Protein AF-A0A441TGT5-F1 (afdb_monomer_lite)

Secondary structure (DSSP, 8-state):
-EEEETTT--EEEEETTEEESSGGGPPPP-SHHHHHHHHHHHHHHHHTTSEEEEE---EEEETTEEEE------

Foldseek 3Di:
DWFQFQVPRQIWADADNDTDNDQFRHDDDPDPVSVVVQVVVQVVCVVVSGTHPDDDADWDQDPSTIDGDDDDDD

pLDDT: mean 93.65, std 10.25, range [48.09, 98.69]

Sequence (74 aa):
LTANRLADGEAVWYANGGWAETIDNADVAHDKVAEDRLEAIGATASANNQVVDVNLIDVTVANGVVEAVRLREK

Structure (mmCIF, N/CA/C/O backbone):
data_AF-A0A441TGT5-F1
#
_entry.id   AF-A0A441TGT5-F1
#
loop_
_atom_site.group_PDB
_atom_site.id
_atom_site.type_symbol
_atom_site.label_atom_id
_atom_site.label_alt_id
_atom_site.label_comp_id
_atom_site.label_asym_id
_atom_site.label_entity_id
_atom_site.label_seq_id
_atom_site.pdbx_PDB_ins_code
_atom_site.Cartn_x
_atom_site.Cartn_y
_atom_site.Cartn_z
_atom_site.occupancy
_atom_site.B_iso_or_equiv
_atom_site.auth_seq_id
_atom_site.auth_comp_id
_atom_site.auth_asym_id
_atom_site.auth_atom_id
_atom_site.pdbx_PDB_model_num
ATOM 1 N N . LEU A 1 1 ? 2.657 0.807 -1.554 1.00 97.88 1 LEU A N 1
ATOM 2 C CA . LEU A 1 1 ? 2.107 1.214 -0.237 1.00 97.88 1 LEU A CA 1
ATOM 3 C C . LEU A 1 1 ? 1.206 0.106 0.280 1.00 97.88 1 LEU A C 1
ATOM 5 O O . LEU A 1 1 ? 0.288 -0.280 -0.437 1.00 97.88 1 LEU A O 1
ATOM 9 N N . THR A 1 2 ? 1.480 -0.405 1.474 1.00 98.31 2 THR A N 1
ATOM 10 C CA . THR A 1 2 ? 0.681 -1.436 2.150 1.00 98.31 2 THR A CA 1
ATOM 11 C C . THR A 1 2 ? 0.266 -0.962 3.538 1.00 98.31 2 THR A C 1
ATOM 13 O O . THR A 1 2 ? 0.901 -0.057 4.081 1.00 98.31 2 THR A O 1
ATOM 16 N N . ALA A 1 3 ? -0.812 -1.519 4.079 1.00 98.44 3 ALA A N 1
ATOM 17 C CA . ALA A 1 3 ? -1.315 -1.224 5.415 1.00 98.44 3 ALA A CA 1
ATOM 18 C C . ALA A 1 3 ? -2.286 -2.324 5.876 1.00 98.44 3 ALA A C 1
ATOM 20 O O . ALA A 1 3 ? -2.706 -3.153 5.069 1.00 98.44 3 ALA A O 1
ATOM 21 N N . ASN A 1 4 ? -2.718 -2.282 7.133 1.00 98.56 4 ASN A N 1
ATOM 22 C CA . ASN A 1 4 ? -3.827 -3.089 7.638 1.00 98.56 4 ASN A CA 1
ATOM 23 C C . ASN A 1 4 ? -5.089 -2.227 7.735 1.00 98.56 4 ASN A C 1
ATOM 25 O O . ASN A 1 4 ? -5.082 -1.165 8.360 1.00 98.56 4 ASN A O 1
ATOM 29 N N . ARG A 1 5 ? -6.191 -2.661 7.123 1.00 98.31 5 ARG A N 1
ATOM 30 C CA . ARG A 1 5 ? -7.477 -1.957 7.171 1.00 98.31 5 ARG A CA 1
ATOM 31 C C . ARG A 1 5 ? -8.026 -1.994 8.592 1.00 98.31 5 ARG A C 1
ATOM 33 O O . ARG A 1 5 ? -8.118 -3.053 9.200 1.00 98.31 5 ARG A O 1
ATOM 40 N N . LEU A 1 6 ? -8.425 -0.844 9.131 1.00 97.81 6 LEU A N 1
ATOM 41 C CA . LEU A 1 6 ? -8.824 -0.770 10.541 1.00 97.81 6 LEU A CA 1
ATOM 42 C C . LEU A 1 6 ? -10.133 -1.530 10.829 1.00 97.81 6 LEU A C 1
ATOM 44 O O . LEU A 1 6 ? -10.340 -1.997 11.944 1.00 97.81 6 LEU A O 1
ATOM 48 N N . ALA A 1 7 ? -11.014 -1.654 9.833 1.00 97.38 7 ALA A N 1
ATOM 49 C CA . ALA A 1 7 ? -12.335 -2.259 9.997 1.00 97.38 7 ALA A CA 1
ATOM 50 C C . ALA A 1 7 ? -12.293 -3.772 10.280 1.00 97.38 7 ALA A C 1
ATOM 52 O O . ALA A 1 7 ? -13.115 -4.269 11.047 1.00 97.38 7 ALA A O 1
ATOM 53 N N . ASP A 1 8 ? -11.357 -4.490 9.660 1.00 97.44 8 ASP A N 1
ATOM 54 C CA . ASP A 1 8 ? -11.295 -5.959 9.660 1.00 97.44 8 ASP A CA 1
ATOM 55 C C . ASP A 1 8 ? -9.874 -6.520 9.854 1.00 97.44 8 ASP A C 1
ATOM 57 O O . ASP A 1 8 ? -9.703 -7.727 10.018 1.00 97.44 8 ASP A O 1
ATOM 61 N N . GLY A 1 9 ? -8.855 -5.659 9.903 1.00 97.56 9 GLY A N 1
ATOM 62 C CA . GLY A 1 9 ? -7.454 -6.035 10.078 1.00 97.56 9 GLY A CA 1
ATOM 63 C C . GLY A 1 9 ? -6.786 -6.585 8.817 1.00 97.56 9 GLY A C 1
ATOM 64 O O . GLY A 1 9 ? -5.624 -6.990 8.891 1.00 97.56 9 GLY A O 1
ATOM 65 N N . GLU A 1 10 ? -7.477 -6.609 7.675 1.00 97.88 10 GLU A N 1
ATOM 66 C CA . GLU A 1 10 ? -6.961 -7.192 6.440 1.00 97.88 10 GLU A CA 1
ATOM 67 C C . GLU A 1 10 ? -5.799 -6.378 5.862 1.00 97.88 10 GLU A C 1
ATOM 69 O O . GLU A 1 10 ? -5.818 -5.144 5.862 1.00 97.88 10 GLU A O 1
ATOM 74 N N . ALA A 1 11 ? -4.785 -7.072 5.343 1.00 97.88 11 ALA A N 1
ATOM 75 C CA . ALA A 1 11 ? -3.700 -6.430 4.619 1.00 97.88 11 ALA A CA 1
ATOM 76 C C . ALA A 1 11 ? -4.206 -5.892 3.274 1.00 97.88 11 ALA A C 1
ATOM 78 O O . ALA A 1 11 ? -4.744 -6.633 2.455 1.00 97.88 11 ALA A O 1
ATOM 79 N N . VAL A 1 12 ? -3.990 -4.604 3.038 1.00 98.06 12 VAL A N 1
ATOM 80 C CA . VAL A 1 12 ? -4.413 -3.901 1.829 1.00 98.06 12 VAL A CA 1
ATOM 81 C C . VAL A 1 12 ? -3.243 -3.188 1.158 1.00 98.06 12 VAL A C 1
ATOM 83 O O . VAL A 1 12 ? -2.219 -2.874 1.770 1.00 98.06 12 VAL A O 1
ATOM 86 N N . TRP A 1 13 ? -3.416 -2.916 -0.129 1.00 98.25 13 TRP A N 1
ATOM 87 C CA . TRP A 1 13 ? -2.439 -2.322 -1.030 1.00 98.25 13 TRP A CA 1
ATOM 88 C C . TRP A 1 13 ? -3.062 -1.119 -1.717 1.00 98.25 13 TRP A C 1
ATOM 90 O 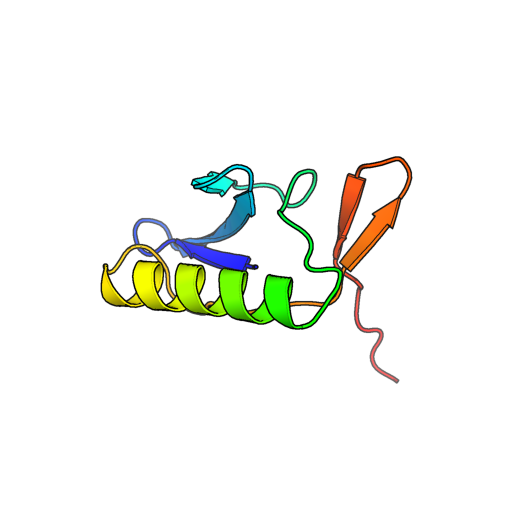O . TRP A 1 13 ? -4.183 -1.199 -2.214 1.00 98.25 13 TRP A O 1
ATOM 100 N N . TYR A 1 14 ? -2.361 0.011 -1.744 1.00 98.25 14 TYR A N 1
ATOM 101 C CA . TYR A 1 14 ? -2.890 1.178 -2.441 1.00 98.25 14 TYR A CA 1
ATOM 102 C C . TYR A 1 14 ? -2.795 0.977 -3.951 1.00 98.25 14 TYR A C 1
ATOM 104 O O . TYR A 1 14 ? -1.711 0.702 -4.465 1.00 98.25 14 TYR A O 1
ATOM 112 N N . ALA A 1 15 ? -3.918 1.117 -4.642 1.00 97.06 15 ALA A N 1
ATOM 113 C CA . ALA A 1 15 ? -4.050 0.897 -6.072 1.00 97.06 15 ALA A CA 1
ATOM 114 C C . ALA A 1 15 ? -5.140 1.810 -6.634 1.00 97.06 15 ALA A C 1
ATOM 116 O O . ALA A 1 15 ? -6.247 1.864 -6.091 1.00 97.06 15 ALA A O 1
ATOM 117 N N . ASN A 1 16 ? -4.863 2.494 -7.745 1.00 93.12 16 ASN A N 1
ATOM 118 C CA . ASN A 1 16 ? -5.874 3.235 -8.514 1.00 93.12 16 ASN A CA 1
ATOM 119 C C . ASN A 1 16 ? -6.705 4.228 -7.673 1.00 93.12 16 ASN A C 1
ATOM 121 O O . ASN A 1 16 ? -7.907 4.391 -7.888 1.00 93.12 16 ASN A O 1
ATOM 125 N N . GLY A 1 17 ? -6.084 4.888 -6.693 1.00 95.25 17 GLY A N 1
ATOM 126 C CA . GLY A 1 17 ? -6.765 5.867 -5.842 1.00 95.25 17 GLY A CA 1
ATOM 127 C C . GLY A 1 17 ? -7.428 5.302 -4.577 1.00 95.25 17 GLY A C 1
ATOM 128 O O . GLY A 1 17 ? -7.942 6.085 -3.778 1.00 95.25 17 GLY A O 1
ATOM 129 N N . GLY A 1 18 ? -7.416 3.982 -4.367 1.00 96.62 18 GLY A N 1
ATOM 130 C CA . GLY A 1 18 ? -8.055 3.315 -3.229 1.00 96.62 18 GLY A CA 1
ATOM 131 C C . GLY A 1 18 ? -7.237 2.157 -2.657 1.00 96.62 18 GLY A C 1
ATOM 132 O O . GLY A 1 18 ? -6.066 1.988 -2.981 1.00 96.62 18 GLY A O 1
ATOM 133 N N . TRP A 1 19 ? -7.863 1.365 -1.786 1.00 97.62 19 TRP A N 1
ATOM 134 C CA . TRP A 1 19 ? -7.257 0.188 -1.156 1.00 97.62 19 TRP A CA 1
ATOM 135 C C . TRP A 1 19 ? -7.780 -1.095 -1.807 1.00 97.62 19 TRP A C 1
ATOM 137 O O . TRP A 1 19 ? -8.991 -1.294 -1.888 1.00 97.62 19 TRP A O 1
ATOM 147 N N . ALA A 1 20 ? -6.868 -1.955 -2.250 1.00 97.50 20 ALA A N 1
ATOM 148 C CA . ALA A 1 20 ? -7.134 -3.269 -2.821 1.00 97.50 20 ALA A CA 1
ATOM 149 C C . ALA A 1 20 ? -6.608 -4.379 -1.901 1.00 97.50 20 ALA A C 1
ATOM 151 O O . ALA A 1 20 ? -5.625 -4.194 -1.191 1.00 97.50 20 ALA A O 1
ATOM 152 N N . GLU A 1 21 ? -7.239 -5.546 -1.935 1.00 96.75 21 GLU A N 1
ATOM 153 C CA . GLU A 1 21 ? -6.883 -6.704 -1.090 1.00 96.75 21 GLU A CA 1
ATOM 154 C C . GLU A 1 21 ? -5.686 -7.486 -1.653 1.00 96.75 21 GLU A C 1
ATOM 156 O O . GLU A 1 21 ? -5.005 -8.230 -0.952 1.00 96.75 21 GLU A O 1
ATOM 161 N N . THR A 1 22 ? -5.381 -7.273 -2.934 1.00 95.38 22 THR A N 1
ATOM 162 C CA . THR A 1 22 ? -4.306 -7.951 -3.660 1.00 95.38 22 THR A CA 1
ATOM 163 C C . THR A 1 22 ? -3.252 -6.961 -4.133 1.00 95.38 22 THR A C 1
ATOM 165 O O . THR A 1 22 ? -3.577 -5.862 -4.585 1.00 95.38 22 THR A O 1
ATOM 168 N N . ILE A 1 23 ? -1.992 -7.389 -4.111 1.00 95.25 23 ILE A N 1
ATOM 169 C CA . ILE A 1 23 ? -0.849 -6.567 -4.521 1.00 95.25 23 ILE A CA 1
ATOM 170 C C . ILE A 1 23 ? -0.755 -6.353 -6.038 1.00 95.25 23 ILE A C 1
ATOM 172 O O . ILE A 1 23 ? -0.195 -5.346 -6.450 1.00 95.25 23 ILE A O 1
ATOM 176 N N . ASP A 1 24 ? -1.326 -7.239 -6.861 1.00 93.50 24 ASP A N 1
ATOM 177 C CA . ASP A 1 24 ? -1.040 -7.366 -8.302 1.00 93.50 24 ASP A CA 1
ATOM 178 C C . ASP A 1 24 ? -1.066 -6.052 -9.104 1.00 93.50 24 ASP A C 1
ATOM 180 O O . ASP A 1 24 ? -0.297 -5.900 -10.051 1.00 93.50 24 ASP A O 1
ATOM 184 N N . ASN A 1 25 ? -1.928 -5.106 -8.712 1.00 89.94 25 ASN A N 1
ATOM 185 C CA . ASN A 1 25 ? -2.125 -3.809 -9.371 1.00 89.94 25 ASN A CA 1
ATOM 186 C C . ASN A 1 25 ? -1.814 -2.610 -8.457 1.00 89.94 25 ASN A C 1
ATOM 188 O O . ASN A 1 25 ? -2.365 -1.527 -8.654 1.00 89.94 25 ASN A O 1
ATOM 192 N N . ALA A 1 26 ? -0.997 -2.806 -7.423 1.00 96.50 26 ALA A N 1
ATOM 193 C CA . ALA A 1 26 ? -0.622 -1.746 -6.499 1.00 96.50 26 ALA A CA 1
ATOM 194 C C . ALA A 1 26 ? 0.159 -0.629 -7.206 1.00 96.50 26 ALA A C 1
ATOM 196 O O . ALA A 1 26 ? 0.986 -0.877 -8.083 1.00 96.50 26 ALA A O 1
ATOM 197 N N . ASP A 1 27 ? -0.059 0.609 -6.772 1.00 96.75 27 ASP A N 1
ATOM 198 C CA . ASP A 1 27 ? 0.729 1.750 -7.217 1.00 96.75 27 ASP A CA 1
ATOM 199 C C . ASP A 1 27 ? 2.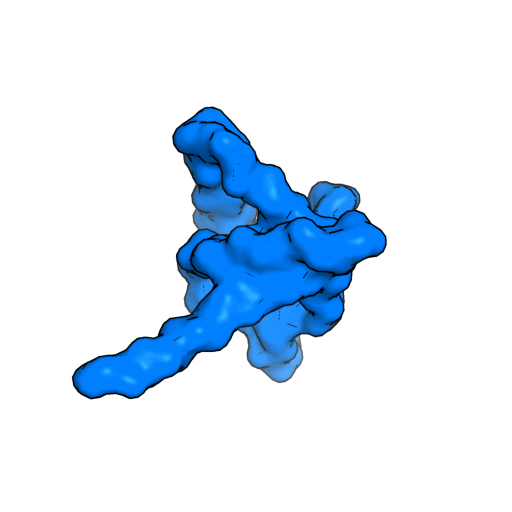195 1.561 -6.785 1.00 96.75 27 ASP A C 1
ATOM 201 O O . ASP A 1 27 ? 2.504 1.423 -5.593 1.00 96.75 27 ASP A O 1
ATOM 205 N N . VAL A 1 28 ? 3.102 1.596 -7.766 1.00 96.31 28 VAL A N 1
ATOM 206 C CA . VAL A 1 28 ? 4.551 1.480 -7.565 1.00 96.31 28 VAL A CA 1
ATOM 207 C C . VAL A 1 28 ? 5.192 2.860 -7.659 1.00 96.31 28 VAL A C 1
ATOM 209 O O . VAL A 1 28 ? 4.960 3.608 -8.609 1.00 96.31 28 VAL A O 1
ATOM 212 N N . ALA A 1 29 ? 6.014 3.202 -6.669 1.00 96.81 29 ALA A N 1
ATOM 213 C CA . ALA A 1 29 ? 6.862 4.382 -6.738 1.00 96.81 29 ALA A CA 1
ATOM 214 C C . ALA A 1 29 ? 8.163 4.046 -7.480 1.00 96.81 29 ALA A C 1
ATOM 216 O O . ALA A 1 29 ? 8.851 3.090 -7.132 1.00 96.81 29 ALA A O 1
ATOM 217 N N . HIS A 1 30 ? 8.490 4.828 -8.510 1.00 95.25 30 HIS A N 1
ATOM 218 C CA . HIS A 1 30 ? 9.722 4.672 -9.300 1.00 95.25 30 HIS A CA 1
ATOM 219 C C . HIS A 1 30 ? 10.768 5.752 -9.004 1.00 95.25 30 HIS A C 1
ATOM 221 O O .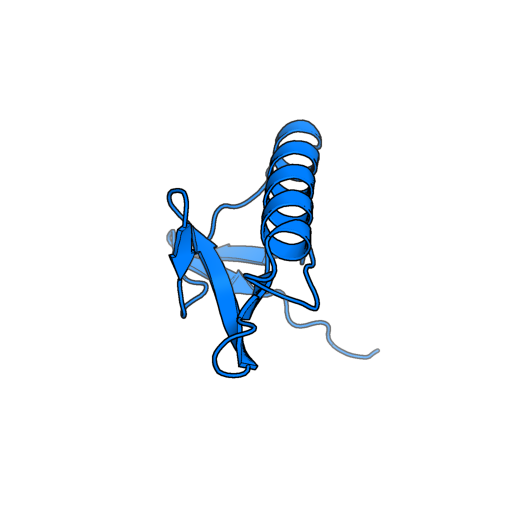 HIS A 1 30 ? 11.887 5.692 -9.510 1.00 95.25 30 HIS A O 1
ATOM 227 N N . ASP A 1 31 ? 10.395 6.750 -8.208 1.00 97.19 31 ASP A N 1
ATOM 228 C CA . ASP A 1 31 ? 11.241 7.854 -7.796 1.00 97.19 31 ASP A CA 1
ATOM 229 C C . ASP A 1 31 ? 10.784 8.394 -6.435 1.00 97.19 31 ASP A C 1
ATOM 231 O O . ASP A 1 31 ? 9.719 8.045 -5.916 1.00 97.19 31 ASP A O 1
ATOM 235 N N . LYS A 1 32 ? 11.597 9.292 -5.875 1.00 97.31 32 LYS A N 1
ATOM 236 C CA . LYS A 1 32 ? 11.350 9.883 -4.560 1.00 97.31 32 LYS A CA 1
ATOM 237 C C . LYS A 1 32 ? 10.050 10.692 -4.497 1.00 97.31 32 LYS A C 1
ATOM 239 O O . LYS A 1 32 ? 9.407 10.727 -3.454 1.00 97.31 32 LYS A O 1
ATOM 244 N N . VAL A 1 33 ? 9.644 11.321 -5.602 1.00 98.12 33 VAL A N 1
ATOM 245 C CA . VAL A 1 33 ? 8.408 12.118 -5.659 1.00 98.12 33 VAL A 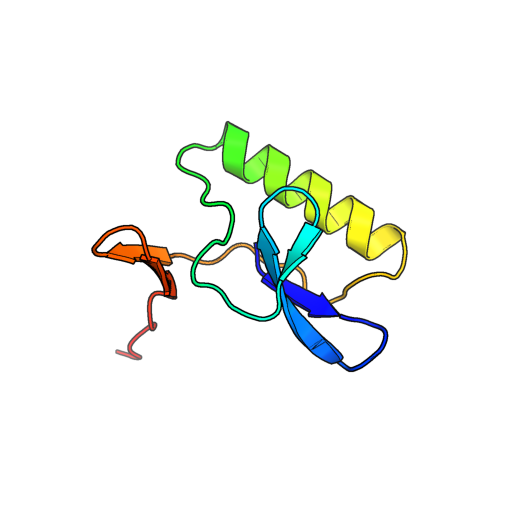CA 1
ATOM 246 C C . VAL A 1 33 ? 7.187 11.205 -5.543 1.00 98.12 33 VAL A C 1
ATOM 248 O O . VAL A 1 33 ? 6.224 11.531 -4.847 1.00 98.12 33 VAL A O 1
ATOM 251 N N . ALA A 1 34 ? 7.222 10.046 -6.197 1.00 97.56 34 ALA A N 1
ATOM 252 C CA . ALA A 1 34 ? 6.181 9.039 -6.088 1.00 97.56 34 ALA A CA 1
ATOM 253 C C . ALA A 1 34 ? 6.142 8.398 -4.690 1.00 97.56 34 ALA A C 1
ATOM 255 O O . ALA A 1 34 ? 5.046 8.154 -4.182 1.00 97.56 34 ALA A O 1
ATOM 256 N N . GLU A 1 35 ? 7.298 8.178 -4.053 1.00 97.94 35 GLU A N 1
ATOM 257 C CA . GLU A 1 35 ? 7.371 7.740 -2.650 1.00 97.94 35 GLU A CA 1
ATOM 258 C C . GLU A 1 35 ? 6.698 8.760 -1.726 1.00 97.94 35 GLU A C 1
ATOM 260 O O . GLU A 1 35 ? 5.747 8.405 -1.033 1.00 97.94 35 GLU A O 1
ATOM 265 N N . ASP A 1 36 ? 7.094 10.037 -1.802 1.00 98.38 36 ASP A N 1
ATOM 266 C CA . ASP A 1 36 ? 6.523 11.126 -0.993 1.00 98.38 36 ASP A CA 1
ATOM 267 C C . ASP A 1 36 ? 4.998 11.226 -1.158 1.00 98.38 36 ASP A C 1
ATOM 269 O O . ASP A 1 36 ? 4.251 11.406 -0.193 1.00 98.38 36 ASP A O 1
ATOM 273 N N . ARG A 1 37 ? 4.508 11.068 -2.394 1.00 98.25 37 ARG A N 1
ATOM 274 C CA . ARG A 1 37 ? 3.070 11.048 -2.689 1.00 98.25 37 ARG A CA 1
ATOM 275 C C . ARG A 1 37 ? 2.367 9.895 -1.970 1.00 98.25 37 ARG A C 1
ATOM 277 O O . ARG A 1 37 ? 1.307 10.105 -1.381 1.00 98.25 37 ARG A O 1
ATOM 284 N N . LEU A 1 38 ? 2.912 8.681 -2.047 1.00 98.31 38 LEU A N 1
ATOM 285 C CA . LEU A 1 38 ? 2.318 7.505 -1.409 1.00 98.31 38 LEU A CA 1
ATOM 286 C C . LEU A 1 38 ? 2.388 7.594 0.121 1.00 98.31 38 LEU A C 1
ATOM 288 O O . LEU A 1 38 ? 1.417 7.245 0.790 1.00 98.31 38 LEU A O 1
ATOM 292 N N . GLU A 1 39 ? 3.477 8.115 0.679 1.00 98.25 39 GLU A N 1
ATOM 293 C CA . GLU A 1 39 ? 3.597 8.375 2.116 1.00 98.25 39 GLU A CA 1
ATOM 294 C C . GLU A 1 39 ? 2.527 9.361 2.598 1.00 98.25 39 GLU A C 1
ATOM 296 O O . GLU A 1 39 ? 1.834 9.090 3.579 1.00 98.25 39 GLU A O 1
ATOM 301 N N . ALA A 1 40 ? 2.312 10.465 1.874 1.00 98.56 40 ALA A N 1
ATOM 302 C CA . ALA A 1 40 ? 1.279 11.445 2.210 1.00 98.56 40 ALA A CA 1
ATOM 303 C C . ALA A 1 40 ? -0.143 10.855 2.154 1.00 98.56 40 ALA A C 1
ATOM 305 O O . ALA A 1 40 ? -0.978 11.142 3.022 1.00 98.56 40 ALA A O 1
ATOM 306 N N . ILE A 1 41 ? -0.421 10.004 1.160 1.00 98.69 41 ILE A N 1
ATOM 307 C CA . ILE A 1 41 ? -1.686 9.263 1.045 1.00 98.69 41 ILE A CA 1
ATOM 308 C C . ILE A 1 41 ? -1.879 8.358 2.263 1.00 98.69 41 ILE A C 1
ATOM 310 O O . ILE A 1 41 ? -2.923 8.409 2.915 1.00 98.69 41 ILE A O 1
ATOM 314 N N . GLY A 1 42 ? -0.863 7.562 2.595 1.00 98.38 42 GLY A N 1
ATOM 315 C CA . GLY A 1 42 ? -0.896 6.644 3.726 1.00 98.38 42 GLY A CA 1
ATOM 316 C C . GLY A 1 42 ? -1.075 7.359 5.068 1.00 98.38 42 GLY A C 1
ATOM 317 O O . GLY A 1 42 ? -1.923 6.966 5.869 1.00 98.38 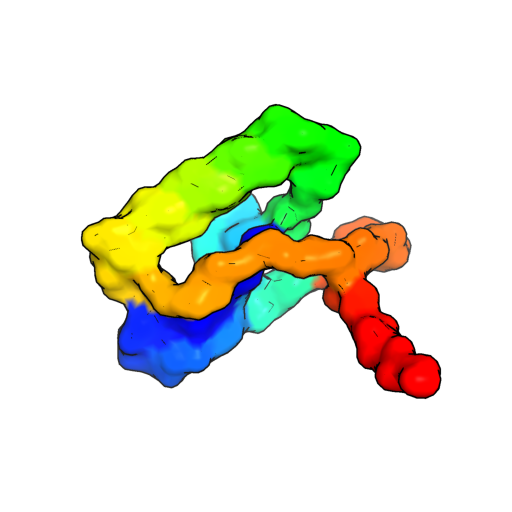42 GLY A O 1
ATOM 318 N N . ALA A 1 43 ? -0.353 8.460 5.286 1.00 98.62 43 ALA A N 1
ATOM 319 C CA . ALA A 1 43 ? -0.481 9.290 6.482 1.00 98.62 43 ALA A CA 1
ATOM 320 C C . ALA A 1 43 ? -1.891 9.883 6.622 1.00 98.62 43 ALA A C 1
ATOM 322 O O . ALA A 1 43 ? -2.474 9.853 7.706 1.00 98.62 43 ALA A O 1
ATOM 323 N N . THR A 1 44 ? -2.473 10.364 5.520 1.00 98.69 44 THR A N 1
ATOM 324 C CA . THR A 1 44 ? -3.846 10.888 5.505 1.00 98.69 44 THR A CA 1
ATOM 325 C C . THR A 1 44 ? -4.865 9.789 5.814 1.00 98.69 44 THR A C 1
ATOM 327 O O . THR A 1 44 ? -5.776 9.996 6.614 1.00 98.69 44 THR A O 1
ATOM 330 N N . ALA A 1 45 ? -4.714 8.605 5.217 1.00 98.50 45 ALA A N 1
ATOM 331 C CA . ALA A 1 45 ? -5.607 7.473 5.456 1.00 98.50 45 ALA A CA 1
ATOM 332 C C . ALA A 1 45 ? -5.542 6.978 6.913 1.00 98.50 45 ALA A C 1
ATOM 334 O O . ALA A 1 45 ? -6.578 6.687 7.514 1.00 98.50 45 ALA A O 1
ATOM 335 N N . SER A 1 46 ? -4.342 6.946 7.499 1.00 98.25 46 SER A N 1
ATOM 336 C CA . SER A 1 46 ? -4.137 6.631 8.917 1.00 98.25 46 SER A CA 1
ATOM 337 C C . SER A 1 46 ? -4.788 7.669 9.834 1.00 98.25 46 SER A C 1
ATOM 339 O O . SER A 1 46 ? -5.585 7.314 10.700 1.00 98.25 46 SER A O 1
ATOM 341 N N . ALA A 1 47 ? -4.572 8.965 9.576 1.00 98.50 47 ALA A N 1
ATOM 342 C CA . ALA A 1 47 ? -5.215 10.047 10.330 1.00 98.50 47 ALA A CA 1
ATOM 343 C C . ALA A 1 47 ? -6.755 10.011 10.246 1.00 98.50 47 ALA A C 1
ATOM 345 O O . ALA A 1 47 ? -7.442 10.407 11.186 1.00 98.50 47 ALA A O 1
ATOM 346 N N . ASN A 1 48 ? -7.298 9.493 9.141 1.00 98.19 48 ASN A N 1
ATOM 347 C CA . ASN A 1 48 ? -8.732 9.288 8.939 1.00 98.19 48 ASN A CA 1
ATOM 348 C C . ASN A 1 48 ? -9.262 7.966 9.530 1.00 98.19 48 ASN A C 1
ATOM 350 O O . ASN A 1 48 ? -10.415 7.619 9.276 1.00 98.19 48 ASN A O 1
ATOM 354 N N . ASN A 1 49 ? -8.457 7.227 10.303 1.00 98.19 49 ASN A N 1
ATOM 355 C CA . ASN A 1 49 ? -8.801 5.926 10.890 1.00 98.19 49 ASN A CA 1
ATOM 356 C C . ASN A 1 49 ? -9.250 4.882 9.850 1.00 98.19 49 ASN A C 1
ATOM 358 O O . ASN A 1 49 ? -10.121 4.057 10.117 1.00 98.19 49 ASN A O 1
ATOM 362 N N . GLN A 1 50 ? -8.688 4.925 8.641 1.00 98.25 50 GLN A N 1
ATOM 363 C CA . GLN A 1 50 ? -9.003 3.949 7.593 1.00 98.25 50 GLN A CA 1
ATOM 364 C C . GLN A 1 50 ? -8.092 2.723 7.680 1.00 98.25 50 GLN A C 1
ATOM 366 O O . GLN A 1 50 ? -8.532 1.594 7.457 1.00 98.25 50 GLN A O 1
ATOM 371 N N . VAL A 1 51 ? -6.821 2.955 8.002 1.00 98.56 51 VAL A N 1
ATOM 372 C CA . VAL A 1 51 ? -5.761 1.947 8.004 1.00 98.56 51 VAL A CA 1
ATOM 373 C C . VAL A 1 51 ? -4.766 2.200 9.137 1.00 98.56 51 VAL A C 1
ATOM 375 O O . VAL A 1 51 ? -4.645 3.321 9.627 1.00 98.56 51 VAL A O 1
ATOM 378 N N . VAL A 1 52 ? -4.030 1.164 9.520 1.00 98.38 52 VAL A N 1
ATOM 379 C CA . VAL A 1 52 ? -2.903 1.187 10.464 1.00 98.38 52 VAL A CA 1
ATOM 380 C C . VAL A 1 52 ? -1.703 0.469 9.847 1.00 98.38 52 VAL A C 1
ATOM 382 O O . VAL A 1 52 ? -1.827 -0.115 8.774 1.00 98.38 52 VAL A O 1
ATOM 385 N N . ASP A 1 53 ? -0.534 0.544 10.487 1.00 97.75 53 ASP A N 1
ATOM 386 C CA . ASP A 1 53 ? 0.697 -0.128 10.030 1.00 97.75 53 ASP A CA 1
ATOM 387 C C . ASP A 1 53 ? 1.075 0.188 8.568 1.00 97.75 53 ASP A C 1
ATOM 389 O O . ASP A 1 53 ? 1.531 -0.658 7.801 1.00 97.75 53 ASP A O 1
ATOM 393 N N . VAL A 1 54 ? 0.863 1.447 8.176 1.00 97.81 54 VAL A N 1
ATOM 394 C CA . VAL A 1 54 ? 1.148 1.960 6.833 1.00 97.81 54 VAL A CA 1
ATOM 395 C C . VAL A 1 54 ? 2.646 1.897 6.541 1.00 97.81 54 VAL A C 1
ATOM 397 O O . VAL A 1 54 ? 3.444 2.455 7.292 1.00 97.81 54 VAL A O 1
ATOM 400 N N . ASN A 1 55 ? 3.023 1.285 5.416 1.00 97.31 55 ASN A N 1
ATOM 401 C CA . ASN A 1 55 ? 4.420 1.148 5.021 1.00 97.31 55 ASN A CA 1
ATOM 402 C C . ASN A 1 55 ? 4.642 1.156 3.496 1.00 97.31 55 ASN A C 1
ATOM 404 O O . ASN A 1 55 ? 3.802 0.705 2.706 1.00 97.31 55 ASN A O 1
ATOM 408 N N . LEU A 1 56 ? 5.819 1.618 3.072 1.00 97.00 56 LEU A N 1
ATOM 409 C CA . LEU A 1 56 ? 6.359 1.350 1.739 1.00 97.00 56 LEU A CA 1
ATOM 410 C C . LEU A 1 56 ? 7.255 0.111 1.802 1.00 97.00 56 LEU A C 1
ATOM 412 O O . LEU A 1 56 ? 8.025 -0.069 2.740 1.00 97.00 56 LEU A O 1
ATOM 416 N N . ILE A 1 57 ? 7.1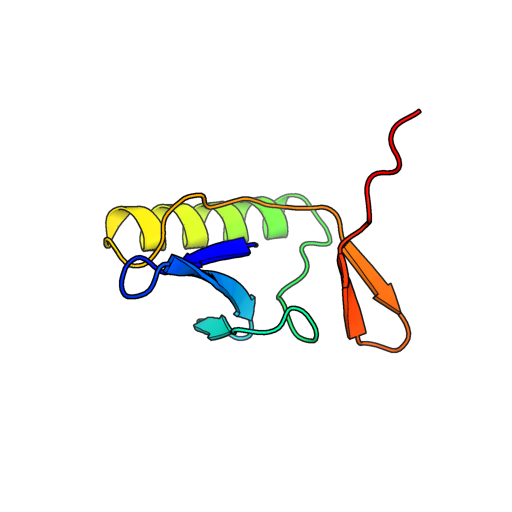29 -0.760 0.804 1.00 95.12 57 ILE A N 1
ATOM 417 C CA . ILE A 1 57 ? 7.951 -1.963 0.686 1.00 95.12 57 ILE A CA 1
ATOM 418 C C . ILE A 1 57 ? 8.530 -2.059 -0.717 1.00 95.12 57 ILE A C 1
ATOM 420 O O . ILE A 1 57 ? 7.921 -1.575 -1.676 1.00 95.12 57 ILE A O 1
ATOM 424 N N . ASP A 1 58 ? 9.660 -2.749 -0.827 1.00 94.44 58 ASP A N 1
ATOM 425 C CA . ASP A 1 58 ? 10.257 -3.073 -2.114 1.00 94.44 58 ASP A CA 1
ATOM 426 C C . ASP A 1 58 ? 9.411 -4.106 -2.862 1.00 94.44 58 ASP A C 1
ATOM 428 O O . ASP A 1 58 ? 8.988 -5.137 -2.321 1.00 94.44 58 ASP A O 1
ATOM 432 N N . VAL A 1 59 ? 9.197 -3.835 -4.145 1.00 94.19 59 VAL A N 1
ATOM 433 C CA . VAL A 1 59 ? 8.441 -4.695 -5.053 1.00 94.19 59 VAL A CA 1
ATOM 434 C C . VAL A 1 59 ? 9.199 -4.886 -6.358 1.00 94.19 59 VAL A C 1
ATOM 436 O O . VAL A 1 59 ? 9.990 -4.043 -6.781 1.00 94.19 59 VAL A O 1
ATOM 439 N N . THR A 1 60 ? 8.929 -5.999 -7.021 1.00 93.62 60 THR A N 1
ATOM 440 C CA . THR A 1 60 ? 9.313 -6.235 -8.412 1.00 93.62 60 THR A CA 1
ATOM 441 C C . THR A 1 60 ? 8.072 -6.245 -9.285 1.00 93.62 60 THR A C 1
ATOM 443 O O . THR A 1 60 ? 7.013 -6.681 -8.846 1.00 93.62 60 THR A O 1
ATOM 446 N N . VAL A 1 61 ? 8.204 -5.802 -10.535 1.00 92.50 61 VAL A N 1
ATOM 447 C CA . VAL A 1 61 ? 7.131 -5.909 -11.531 1.00 92.50 61 VAL A CA 1
ATOM 448 C C . VAL A 1 61 ? 7.530 -6.961 -12.559 1.00 92.50 61 VAL A C 1
ATOM 450 O O . VAL A 1 61 ? 8.479 -6.761 -13.318 1.00 92.50 61 VAL A O 1
ATOM 453 N N . ALA A 1 62 ? 6.816 -8.084 -12.583 1.00 89.31 62 ALA A N 1
ATOM 454 C CA . ALA A 1 62 ? 7.046 -9.191 -13.505 1.00 89.31 62 ALA A CA 1
ATOM 455 C C . ALA A 1 62 ? 5.817 -9.371 -14.400 1.00 89.31 62 ALA A C 1
ATOM 457 O O . ALA A 1 62 ? 4.711 -9.579 -13.919 1.00 89.31 62 ALA A O 1
ATOM 458 N N . ASN A 1 63 ? 5.994 -9.272 -15.722 1.00 87.81 63 ASN A N 1
ATOM 459 C CA . ASN A 1 63 ? 4.895 -9.368 -16.697 1.00 87.81 63 ASN A CA 1
ATOM 460 C C . ASN A 1 63 ? 3.714 -8.413 -16.411 1.00 87.81 63 ASN A C 1
ATOM 462 O O . ASN A 1 63 ? 2.566 -8.740 -16.694 1.00 87.81 63 ASN A O 1
ATOM 466 N N . GLY A 1 64 ? 3.998 -7.236 -15.843 1.00 87.25 64 GLY A N 1
ATOM 467 C CA . GLY A 1 64 ? 2.981 -6.248 -15.469 1.00 87.25 64 GLY A CA 1
ATOM 468 C C . GLY A 1 64 ? 2.271 -6.520 -14.139 1.00 87.25 64 GLY A C 1
ATOM 469 O O . GLY A 1 64 ? 1.414 -5.730 -13.766 1.00 87.25 64 GLY A O 1
ATOM 470 N N . VAL A 1 65 ? 2.636 -7.587 -13.425 1.00 88.81 65 VAL A N 1
ATOM 471 C CA . VAL A 1 65 ? 2.118 -7.914 -12.091 1.00 88.81 65 VAL A CA 1
ATOM 472 C C . VAL A 1 65 ? 3.120 -7.461 -11.037 1.00 88.81 65 VAL A C 1
ATOM 474 O O . VAL A 1 65 ? 4.322 -7.710 -11.167 1.00 88.81 65 VAL A O 1
ATOM 477 N N . VAL A 1 66 ? 2.630 -6.781 -10.003 1.00 92.81 66 VAL A N 1
ATOM 478 C CA . VAL A 1 66 ? 3.442 -6.369 -8.855 1.00 92.81 66 VAL A CA 1
ATOM 479 C C . VAL A 1 66 ? 3.579 -7.531 -7.875 1.00 92.81 66 VAL A C 1
ATOM 481 O O . VAL A 1 66 ? 2.592 -8.107 -7.433 1.00 92.81 66 VAL A O 1
ATOM 484 N N . GLU A 1 67 ? 4.811 -7.837 -7.483 1.00 91.31 67 GLU A N 1
ATOM 485 C CA . GLU A 1 67 ? 5.133 -8.874 -6.505 1.00 91.31 67 GLU A CA 1
ATOM 486 C C . GLU A 1 67 ? 6.014 -8.299 -5.392 1.00 91.31 67 GLU A C 1
ATOM 488 O O . GLU A 1 67 ? 6.974 -7.570 -5.651 1.00 91.31 67 GLU A O 1
ATOM 493 N N . ALA A 1 68 ? 5.718 -8.643 -4.137 1.00 89.62 68 ALA A N 1
ATOM 494 C CA . ALA A 1 68 ? 6.529 -8.217 -3.001 1.00 89.62 68 ALA A CA 1
ATOM 495 C C . ALA A 1 68 ? 7.896 -8.912 -3.019 1.00 89.62 68 ALA A C 1
ATOM 497 O O . ALA A 1 68 ? 7.985 -10.137 -3.171 1.00 89.62 68 ALA A O 1
ATOM 498 N N . VAL A 1 69 ? 8.969 -8.150 -2.791 1.00 89.50 69 VAL A N 1
ATOM 499 C CA . VAL A 1 69 ? 10.303 -8.737 -2.653 1.00 89.50 69 VAL A CA 1
ATOM 500 C C . VAL A 1 69 ? 10.365 -9.500 -1.330 1.00 89.50 69 VAL A C 1
ATOM 502 O O . VAL A 1 69 ? 10.354 -8.916 -0.249 1.00 89.50 69 VAL A O 1
ATOM 505 N N . ARG A 1 70 ? 10.455 -10.835 -1.394 1.00 74.62 70 ARG A N 1
ATOM 506 C CA . ARG A 1 70 ? 10.739 -11.645 -0.202 1.00 74.62 70 ARG A CA 1
ATOM 507 C C . ARG A 1 70 ? 12.168 -11.374 0.265 1.00 74.62 70 ARG A C 1
ATOM 509 O O . ARG A 1 70 ? 13.124 -11.808 -0.380 1.00 74.62 70 ARG A O 1
ATOM 516 N N . LEU A 1 71 ? 12.307 -10.724 1.418 1.00 59.94 71 LEU A N 1
ATOM 517 C CA . LEU A 1 71 ? 13.566 -10.668 2.156 1.00 59.94 71 LEU A CA 1
ATOM 518 C C . LEU A 1 71 ? 13.953 -12.102 2.544 1.00 59.94 71 LEU A C 1
ATOM 520 O O . LEU A 1 71 ? 13.278 -12.743 3.346 1.00 59.94 71 LEU A O 1
ATOM 524 N N . ARG A 1 72 ? 15.011 -12.643 1.936 1.00 54.53 72 ARG A N 1
ATOM 525 C CA . ARG A 1 72 ? 15.645 -13.864 2.444 1.00 54.53 72 ARG A CA 1
ATOM 526 C C . ARG A 1 72 ? 16.510 -13.464 3.633 1.00 54.53 72 ARG A C 1
ATOM 528 O O . ARG A 1 72 ? 17.395 -12.626 3.468 1.00 54.53 72 ARG A O 1
ATOM 535 N N . GLU A 1 73 ? 16.265 -14.061 4.794 1.00 53.75 73 GLU A N 1
ATOM 536 C CA . GLU A 1 73 ? 17.199 -13.986 5.920 1.00 53.75 73 GLU A CA 1
ATOM 537 C C . GLU A 1 73 ? 18.558 -14.555 5.467 1.00 53.75 73 GLU A C 1
ATOM 539 O O . GLU A 1 73 ? 18.607 -15.575 4.771 1.00 53.75 73 GLU A O 1
ATOM 544 N N . LYS A 1 74 ? 19.649 -13.850 5.783 1.00 48.09 74 LYS A N 1
ATOM 545 C CA . LYS A 1 74 ? 21.030 -14.291 5.539 1.00 48.09 74 LYS A CA 1
ATOM 546 C C . LYS A 1 74 ? 21.684 -14.694 6.847 1.00 48.09 74 LYS A C 1
ATOM 548 O O . LYS A 1 74 ? 21.480 -13.951 7.830 1.00 48.09 74 LYS A O 1
#

Radius of gyration: 12.28 Å; chains: 1; bounding box: 33×26×28 Å